Protein AF-A0A7J8T6L2-F1 (afdb_monomer_lite)

Organism: Gossypium davidsonii (NCBI:txid34287)

Sequence (84 aa):
MPETSYDVLFCRFLVSQGCIKPLCDLLICPDPRIVTVCLEGLENILKVGEADKEMGMNGGINLYAQMIDECDGLDKIENLLTLG

Foldseek 3Di:
DPDPPVLLVVLVVCVVVVVLLVLLVCLPPPDVVSNVVSVVSLVSLQVSLCVCLVVCHPNNGSVSVVVNVVSVSVVSVVVVVVVD

pLDDT: mean 89.78, std 11.76, range [42.41, 97.62]

Radius of gyration: 13.19 Å; chains: 1; bounding box: 32×26×34 Å

Secondary structure (DSSP, 8-state):
-PPPHHHHHHHHHHHHTT-HHHHHHGGG-S-HHHHHHHHHHHHHHHHHHHHHHHTTGGGTS-HHHHHHHTTTHHHHHHHHHHT-

InterPro domains:
  IPR000225 Armadillo [PF00514] (13-46)
  IPR011989 Armadillo-like helical [G3DSA:1.25.10.10] (4-82)
  IPR016024 Armadillo-type fold [SSF48371] (10-81)

Structure (mmCIF, N/CA/C/O backbone):
data_AF-A0A7J8T6L2-F1
#
_entry.id   AF-A0A7J8T6L2-F1
#
loop_
_atom_site.group_PDB
_atom_site.id
_atom_site.type_symbol
_atom_site.label_atom_id
_atom_site.label_alt_id
_atom_site.label_comp_id
_atom_site.label_asym_id
_atom_site.label_entity_id
_atom_site.label_seq_id
_atom_site.pdbx_PDB_ins_code
_atom_site.Cartn_x
_atom_site.Cartn_y
_atom_site.Cartn_z
_atom_site.occupancy
_atom_site.B_iso_or_equiv
_atom_site.auth_seq_id
_atom_site.auth_comp_id
_atom_site.auth_asym_id
_atom_site.auth_atom_id
_atom_site.pdbx_PDB_model_num
ATOM 1 N N . MET A 1 1 ? 21.922 3.096 4.274 1.00 42.41 1 MET A N 1
ATOM 2 C CA . MET A 1 1 ? 22.319 1.727 3.891 1.00 42.41 1 MET A CA 1
ATOM 3 C C . MET A 1 1 ? 21.378 1.320 2.777 1.00 42.41 1 MET A C 1
ATOM 5 O O . MET A 1 1 ? 20.185 1.463 3.008 1.00 42.41 1 MET A O 1
ATOM 9 N N . PRO A 1 2 ? 21.853 0.931 1.584 1.00 48.47 2 PRO A N 1
ATOM 10 C CA . PRO A 1 2 ? 20.962 0.285 0.628 1.00 48.47 2 PRO A CA 1
ATOM 11 C C . PRO A 1 2 ? 20.454 -0.996 1.297 1.00 48.47 2 PRO A C 1
ATOM 13 O O . PRO A 1 2 ? 21.260 -1.731 1.877 1.00 48.47 2 PRO A O 1
ATOM 16 N N . GLU A 1 3 ? 19.137 -1.201 1.316 1.00 56.44 3 GLU A N 1
ATOM 17 C CA . GLU A 1 3 ? 18.541 -2.454 1.788 1.00 56.44 3 GLU A CA 1
ATOM 18 C C . GLU A 1 3 ? 19.256 -3.625 1.112 1.00 56.44 3 GLU A C 1
ATOM 20 O O . GLU A 1 3 ? 19.667 -3.532 -0.051 1.00 56.44 3 GLU A O 1
ATOM 25 N N . THR A 1 4 ? 19.527 -4.695 1.857 1.00 63.25 4 THR A N 1
ATOM 26 C CA . THR A 1 4 ? 20.346 -5.767 1.298 1.00 63.25 4 THR A CA 1
ATOM 27 C C . THR A 1 4 ? 19.600 -6.404 0.123 1.00 63.25 4 THR A C 1
ATOM 29 O O . THR A 1 4 ? 18.378 -6.510 0.133 1.00 63.25 4 THR A O 1
ATOM 32 N N . SER A 1 5 ? 20.324 -6.836 -0.916 1.00 69.25 5 SER A N 1
ATOM 33 C CA . SER A 1 5 ? 19.734 -7.410 -2.144 1.00 69.25 5 SER A CA 1
ATOM 34 C C . SER A 1 5 ? 18.705 -8.527 -1.881 1.00 69.25 5 SER A C 1
ATOM 36 O O . SER A 1 5 ? 17.817 -8.771 -2.697 1.00 69.25 5 SER A O 1
ATOM 38 N N . TYR A 1 6 ? 18.829 -9.218 -0.743 1.00 74.81 6 TYR A N 1
ATOM 39 C CA . TYR A 1 6 ? 17.907 -10.264 -0.307 1.00 74.81 6 TYR A CA 1
ATOM 40 C C . TYR A 1 6 ? 16.555 -9.718 0.162 1.00 74.81 6 TYR A C 1
ATOM 42 O O . TYR A 1 6 ? 15.533 -10.324 -0.152 1.00 74.81 6 TYR A O 1
ATOM 50 N N . ASP A 1 7 ? 16.536 -8.575 0.850 1.00 76.38 7 ASP A N 1
ATOM 51 C CA . ASP A 1 7 ? 15.311 -7.947 1.361 1.00 76.38 7 ASP A CA 1
ATOM 52 C C . ASP A 1 7 ? 14.421 -7.492 0.197 1.00 76.38 7 ASP A C 1
ATOM 54 O O . ASP A 1 7 ? 13.224 -7.783 0.155 1.00 76.38 7 ASP A O 1
ATOM 58 N N . VAL A 1 8 ? 15.043 -6.892 -0.823 1.00 79.44 8 VAL A N 1
ATOM 59 C CA . VAL A 1 8 ? 14.387 -6.484 -2.074 1.00 79.44 8 VAL A CA 1
ATOM 60 C C . VAL A 1 8 ? 13.777 -7.691 -2.791 1.00 79.44 8 VAL A C 1
ATOM 62 O O . VAL A 1 8 ? 12.619 -7.656 -3.210 1.00 79.44 8 VAL A O 1
ATOM 65 N N . LEU A 1 9 ? 14.527 -8.792 -2.914 1.00 84.94 9 LEU A N 1
ATOM 66 C CA . LEU A 1 9 ? 14.042 -10.002 -3.582 1.00 84.94 9 LEU A CA 1
ATOM 67 C C . LEU A 1 9 ? 12.889 -10.660 -2.810 1.00 84.94 9 LEU A C 1
ATOM 69 O O . LEU A 1 9 ? 11.915 -11.105 -3.420 1.00 84.94 9 LEU A O 1
ATOM 73 N N . PHE A 1 10 ? 12.979 -10.699 -1.480 1.00 86.69 10 PHE A N 1
ATOM 74 C CA . PHE A 1 10 ? 11.921 -11.219 -0.619 1.00 86.69 10 PHE A CA 1
ATOM 75 C C . PHE A 1 10 ? 10.645 -10.376 -0.716 1.00 86.69 10 PHE A C 1
ATOM 77 O O . PHE A 1 10 ? 9.555 -10.931 -0.845 1.00 86.69 10 PHE A O 1
ATOM 84 N N . CYS A 1 11 ? 10.770 -9.048 -0.746 1.00 90.56 11 CYS A N 1
ATOM 85 C CA . CYS A 1 11 ? 9.641 -8.144 -0.944 1.00 90.56 11 CYS A CA 1
ATOM 86 C C . CYS A 1 11 ? 8.923 -8.416 -2.276 1.00 90.56 11 CYS A C 1
ATOM 88 O O . CYS A 1 11 ? 7.717 -8.670 -2.291 1.00 90.56 11 CYS A O 1
ATOM 90 N N . ARG A 1 12 ? 9.670 -8.482 -3.388 1.00 91.00 12 ARG A N 1
ATOM 91 C CA . ARG A 1 12 ? 9.114 -8.823 -4.710 1.00 91.00 12 ARG A CA 1
ATOM 92 C C . ARG A 1 12 ? 8.417 -10.185 -4.703 1.00 91.00 12 ARG A C 1
ATOM 94 O O . ARG A 1 12 ? 7.345 -10.334 -5.289 1.00 91.00 12 ARG A O 1
ATOM 101 N N . PHE A 1 13 ? 8.999 -11.174 -4.019 1.00 93.06 13 PHE A N 1
ATOM 102 C CA . PHE A 1 13 ? 8.370 -12.480 -3.844 1.00 93.06 13 PHE A CA 1
ATOM 103 C C . PHE A 1 13 ? 7.028 -12.362 -3.112 1.00 93.06 13 PHE A C 1
ATOM 105 O O . PHE A 1 13 ? 6.030 -12.862 -3.625 1.00 93.06 13 PHE A O 1
ATOM 112 N N . LEU A 1 14 ? 6.961 -11.666 -1.975 1.00 92.81 14 LEU A N 1
ATOM 113 C CA . LEU A 1 14 ? 5.706 -11.475 -1.239 1.00 92.81 14 LEU A CA 1
ATOM 114 C C . LEU A 1 14 ? 4.638 -10.776 -2.087 1.00 92.81 14 LEU A C 1
ATOM 116 O O . LEU A 1 14 ? 3.489 -11.223 -2.107 1.00 92.81 14 LEU A O 1
ATOM 120 N N . VAL A 1 15 ? 5.014 -9.735 -2.835 1.00 94.12 15 VAL A N 1
ATOM 121 C CA . VAL A 1 15 ? 4.093 -9.045 -3.749 1.00 94.12 15 VAL A CA 1
ATOM 122 C C . VAL A 1 15 ? 3.575 -10.001 -4.824 1.00 94.12 15 VAL A C 1
ATOM 124 O O . VAL A 1 15 ? 2.373 -10.028 -5.082 1.00 94.12 15 VAL A O 1
ATOM 127 N N . SER A 1 16 ? 4.435 -10.861 -5.384 1.00 94.12 16 SER A N 1
ATOM 128 C CA . SER A 1 16 ? 4.018 -11.891 -6.348 1.00 94.12 16 SER A CA 1
ATOM 129 C C . SER A 1 16 ? 3.038 -12.922 -5.769 1.00 94.12 16 SER A C 1
ATOM 131 O O . SER A 1 16 ? 2.288 -13.539 -6.521 1.00 94.12 16 SER A O 1
ATOM 133 N N . GLN A 1 17 ? 3.015 -13.097 -4.442 1.00 96.75 17 GLN A N 1
ATOM 134 C CA . GLN A 1 17 ? 2.039 -13.939 -3.740 1.00 96.75 17 GLN A CA 1
ATOM 135 C C . GLN A 1 17 ? 0.731 -13.194 -3.419 1.00 96.75 17 GLN A C 1
ATOM 137 O O . GLN A 1 17 ? -0.140 -13.741 -2.747 1.00 96.75 17 GLN A O 1
ATOM 142 N N . GLY A 1 18 ? 0.575 -11.950 -3.884 1.00 94.31 18 GLY A N 1
ATOM 143 C CA . GLY A 1 18 ? -0.640 -11.159 -3.706 1.00 94.31 18 GLY A CA 1
ATOM 144 C C . GLY A 1 18 ? -0.795 -10.557 -2.309 1.00 94.31 18 GLY A C 1
ATOM 145 O O . GLY A 1 18 ? -1.921 -10.330 -1.875 1.00 94.31 18 GLY A O 1
ATOM 146 N N . CYS A 1 19 ? 0.303 -10.292 -1.589 1.00 96.44 19 CYS A N 1
ATOM 147 C CA . CYS A 1 19 ? 0.237 -9.776 -0.215 1.00 96.44 19 CYS A CA 1
ATOM 148 C C . CYS A 1 19 ? -0.354 -8.356 -0.089 1.00 96.44 19 CYS A C 1
ATOM 150 O O . CYS A 1 19 ? -0.825 -8.000 0.990 1.00 96.44 19 CYS A O 1
ATOM 152 N N . ILE A 1 20 ? -0.372 -7.565 -1.171 1.00 97.25 20 ILE A N 1
ATOM 153 C CA . ILE A 1 20 ? -0.825 -6.163 -1.157 1.00 97.25 20 ILE A CA 1
ATOM 154 C C . ILE A 1 20 ? -2.297 -6.051 -0.745 1.00 97.25 20 ILE A C 1
ATOM 156 O O . ILE A 1 20 ? -2.614 -5.294 0.168 1.00 97.25 20 ILE A O 1
ATOM 160 N N . LYS A 1 21 ? -3.196 -6.839 -1.351 1.00 96.62 21 LYS A N 1
ATOM 161 C CA . LYS A 1 21 ? -4.635 -6.753 -1.053 1.00 96.62 21 LYS A CA 1
ATOM 162 C C . LYS A 1 21 ? -4.949 -7.056 0.424 1.00 96.62 21 LYS A C 1
ATOM 164 O O . LYS A 1 21 ? -5.615 -6.228 1.044 1.00 96.62 21 LYS A O 1
ATOM 169 N N . PRO A 1 22 ? -4.446 -8.155 1.028 1.00 97.25 22 PRO A N 1
ATOM 170 C CA . PRO A 1 22 ? -4.586 -8.391 2.464 1.00 97.25 22 PRO A CA 1
ATOM 171 C C . PRO A 1 22 ? -4.031 -7.263 3.340 1.00 97.25 22 PRO A C 1
ATOM 173 O O . PRO A 1 22 ? -4.668 -6.906 4.326 1.00 97.25 22 PRO A O 1
ATOM 176 N N . LEU A 1 23 ? -2.877 -6.682 2.988 1.00 97.38 23 LEU A N 1
ATOM 177 C CA . LEU A 1 23 ? -2.303 -5.561 3.741 1.00 97.38 23 LEU A CA 1
ATOM 178 C C . LEU A 1 23 ? -3.211 -4.327 3.690 1.00 97.38 23 LEU A C 1
ATOM 180 O O . LEU A 1 23 ? -3.490 -3.739 4.732 1.00 97.38 23 LEU A O 1
ATOM 184 N N . CYS A 1 24 ? -3.728 -3.975 2.510 1.00 97.56 24 CYS A N 1
ATOM 185 C CA . CYS A 1 24 ? -4.683 -2.879 2.357 1.00 97.56 24 CYS A CA 1
ATOM 186 C C . CYS A 1 24 ? -5.989 -3.146 3.120 1.00 97.56 24 CYS A C 1
ATOM 188 O O . CYS A 1 24 ? -6.540 -2.239 3.731 1.00 97.56 24 CYS A O 1
ATOM 190 N N . ASP A 1 25 ? -6.500 -4.378 3.125 1.00 96.62 25 ASP A N 1
ATOM 191 C CA . ASP A 1 25 ? -7.730 -4.732 3.849 1.00 96.62 25 ASP A CA 1
ATOM 192 C C . ASP A 1 25 ? -7.581 -4.665 5.371 1.00 96.62 25 ASP A C 1
ATOM 194 O O . ASP A 1 25 ? -8.552 -4.403 6.076 1.00 96.62 25 ASP A O 1
ATOM 198 N N . LEU A 1 26 ? -6.370 -4.850 5.890 1.00 97.12 26 LEU A N 1
ATOM 199 C CA . LEU A 1 26 ? -6.088 -4.717 7.317 1.00 97.12 26 LEU A CA 1
ATOM 200 C C . LEU A 1 26 ? -5.951 -3.259 7.781 1.00 97.12 26 LEU A C 1
ATOM 202 O O . LEU A 1 26 ? -5.929 -3.016 8.986 1.00 97.12 26 LEU A O 1
ATOM 206 N N . LEU A 1 27 ? -5.934 -2.276 6.874 1.00 96.00 27 LEU A N 1
ATOM 207 C CA . LEU A 1 27 ? -5.883 -0.854 7.242 1.00 96.00 27 LEU A CA 1
ATOM 208 C C . LEU A 1 27 ? -7.157 -0.357 7.935 1.00 96.00 27 LEU A C 1
ATOM 210 O O . LEU A 1 27 ? -7.108 0.619 8.673 1.00 96.00 27 LEU A O 1
ATOM 214 N N . ILE A 1 28 ? -8.285 -1.045 7.747 1.00 94.62 28 ILE A N 1
ATOM 215 C CA . ILE A 1 28 ? -9.541 -0.757 8.459 1.00 94.62 28 ILE A CA 1
ATOM 216 C C . ILE A 1 28 ? -9.660 -1.534 9.781 1.00 94.62 28 ILE A C 1
ATOM 218 O O . ILE A 1 28 ? -10.727 -1.561 10.399 1.00 94.62 28 ILE A O 1
ATO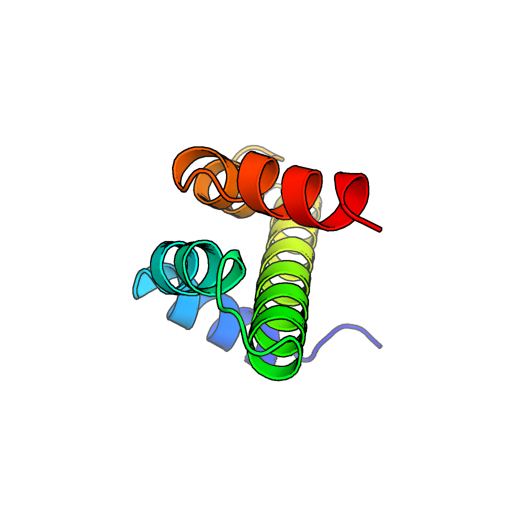M 222 N N . CYS A 1 29 ? -8.595 -2.224 10.204 1.00 95.00 29 CYS A N 1
ATOM 223 C CA . CYS A 1 29 ? -8.603 -2.990 11.441 1.00 95.00 29 CYS A CA 1
ATOM 224 C C . CYS A 1 29 ? -8.751 -2.054 12.657 1.00 95.00 29 CYS A C 1
ATOM 226 O O . CYS A 1 29 ? -8.048 -1.049 12.739 1.00 95.00 29 CYS A O 1
ATOM 228 N N . PRO A 1 30 ? -9.598 -2.392 13.650 1.00 91.81 30 PRO A N 1
ATOM 229 C CA . PRO A 1 30 ? -9.735 -1.584 14.863 1.00 91.81 30 PRO A CA 1
ATOM 230 C C . PRO A 1 30 ? -8.479 -1.543 15.741 1.00 91.81 30 PRO A C 1
ATOM 232 O O . PRO A 1 30 ? -8.355 -0.645 16.570 1.00 91.81 30 PRO A O 1
ATOM 235 N N . ASP A 1 31 ? -7.582 -2.533 15.630 1.00 95.38 31 ASP A N 1
ATOM 236 C CA . ASP A 1 31 ? -6.346 -2.560 16.416 1.00 95.38 31 ASP A CA 1
ATOM 237 C C . ASP A 1 31 ? -5.281 -1.688 15.732 1.00 95.38 31 ASP A C 1
ATOM 239 O O . ASP A 1 31 ? -4.744 -2.090 14.692 1.00 95.38 31 ASP A O 1
ATOM 243 N N . PRO A 1 32 ? -4.909 -0.532 16.315 1.00 92.00 32 PRO A N 1
ATOM 244 C CA . PRO A 1 32 ? -3.942 0.372 15.703 1.00 92.00 32 PRO A CA 1
ATOM 245 C C . PRO A 1 32 ? -2.573 -0.284 15.511 1.00 92.00 32 PRO A C 1
ATOM 247 O O . PRO A 1 32 ? -1.847 0.095 1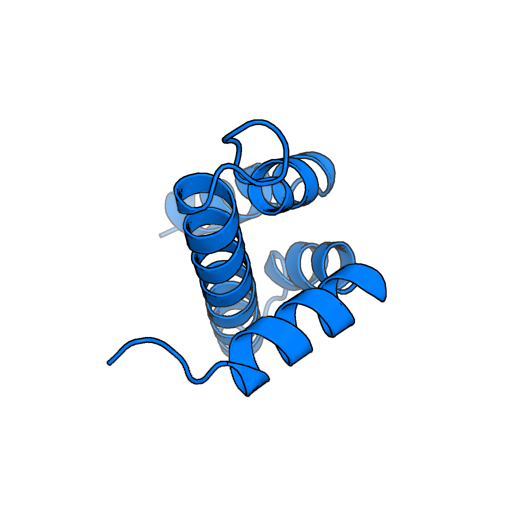4.602 1.00 92.00 32 PRO A O 1
ATOM 250 N N . ARG A 1 33 ? -2.219 -1.307 16.303 1.00 95.69 33 ARG A N 1
ATOM 251 C CA . ARG A 1 33 ? -0.945 -2.024 16.139 1.00 95.69 33 ARG A CA 1
ATOM 252 C C . ARG A 1 33 ? -0.913 -2.816 14.838 1.00 95.69 33 ARG A C 1
ATOM 254 O O . ARG A 1 33 ? 0.130 -2.883 14.199 1.00 95.69 33 ARG A O 1
ATOM 261 N N . ILE A 1 34 ? -2.045 -3.404 14.441 1.00 95.88 34 ILE A N 1
ATOM 262 C CA . ILE A 1 34 ? -2.163 -4.115 13.161 1.00 95.88 34 ILE A CA 1
ATOM 263 C C . ILE A 1 34 ? -2.060 -3.111 12.017 1.00 95.88 34 ILE A C 1
ATOM 265 O O . ILE A 1 34 ? -1.305 -3.346 11.075 1.00 95.88 34 ILE A O 1
ATOM 269 N N . VAL A 1 35 ? -2.757 -1.977 12.131 1.00 96.00 35 VAL A N 1
ATOM 270 C CA . VAL A 1 35 ? -2.705 -0.903 11.132 1.00 96.00 35 VAL A CA 1
ATOM 271 C C . VAL A 1 35 ? -1.273 -0.392 10.955 1.00 96.00 35 VAL A C 1
ATOM 273 O O . VAL A 1 35 ? -0.798 -0.343 9.825 1.00 96.00 35 VAL A O 1
ATOM 276 N N . THR A 1 36 ? -0.547 -0.105 12.042 1.00 95.00 36 THR A N 1
ATOM 277 C CA . THR A 1 36 ? 0.863 0.320 11.984 1.00 95.00 36 THR A CA 1
ATOM 278 C C . THR A 1 36 ? 1.734 -0.693 11.244 1.00 95.00 36 THR A C 1
ATOM 280 O O . THR A 1 36 ? 2.450 -0.312 10.325 1.00 95.00 36 THR A O 1
ATOM 283 N N . VAL A 1 37 ? 1.634 -1.984 11.577 1.00 96.12 37 VAL A N 1
ATOM 284 C CA . VAL A 1 37 ? 2.426 -3.034 10.908 1.00 96.12 37 VAL A CA 1
ATOM 285 C C . VAL A 1 37 ? 2.088 -3.133 9.416 1.00 96.12 37 VAL A C 1
ATOM 287 O O . VAL A 1 37 ? 2.974 -3.347 8.589 1.00 96.12 37 VAL A O 1
ATOM 290 N N . CYS A 1 38 ? 0.819 -2.955 9.043 1.00 96.69 38 CYS A N 1
ATOM 291 C CA . CYS A 1 38 ? 0.412 -2.972 7.638 1.00 96.69 38 CYS A CA 1
ATOM 292 C C . CYS A 1 38 ? 0.938 -1.749 6.879 1.00 96.69 38 CYS A C 1
ATOM 294 O O . CYS A 1 38 ? 1.409 -1.900 5.753 1.00 96.69 38 CYS A O 1
ATOM 296 N N . LEU A 1 39 ? 0.918 -0.566 7.499 1.00 96.25 39 LEU A N 1
ATOM 297 C CA . LEU A 1 39 ? 1.497 0.654 6.932 1.00 96.25 39 LEU A CA 1
ATOM 298 C C . LEU A 1 39 ? 3.010 0.516 6.723 1.00 96.25 39 LEU A C 1
ATOM 300 O O . LEU A 1 39 ? 3.489 0.825 5.637 1.00 96.25 39 LEU A O 1
ATOM 304 N N . GLU A 1 40 ? 3.748 -0.019 7.701 1.00 95.19 40 GLU A N 1
ATOM 305 C CA . GLU A 1 40 ? 5.187 -0.300 7.568 1.00 95.19 40 GLU A CA 1
ATOM 306 C C . GLU A 1 40 ? 5.469 -1.296 6.429 1.00 95.19 40 GLU A C 1
ATOM 308 O O . GLU A 1 40 ? 6.395 -1.116 5.635 1.00 95.19 40 GLU A O 1
ATOM 313 N N . GLY A 1 41 ? 4.644 -2.341 6.302 1.00 94.75 41 GLY A N 1
ATOM 314 C CA . GLY A 1 41 ? 4.739 -3.307 5.207 1.00 94.75 41 GLY A CA 1
ATOM 315 C C . GLY A 1 41 ? 4.520 -2.672 3.831 1.00 94.75 41 GLY A C 1
ATOM 316 O O . GLY A 1 41 ? 5.307 -2.907 2.911 1.00 94.75 41 GLY A O 1
ATOM 317 N N . LEU A 1 42 ? 3.482 -1.843 3.692 1.00 96.44 42 LEU A N 1
ATOM 318 C CA . LEU A 1 42 ? 3.183 -1.113 2.457 1.00 96.44 42 LEU A CA 1
ATOM 319 C C . LEU A 1 42 ? 4.272 -0.082 2.125 1.00 96.44 42 LEU A C 1
ATOM 321 O O . LEU A 1 42 ? 4.657 0.034 0.963 1.00 96.44 42 LEU A O 1
ATOM 325 N N . GLU A 1 43 ? 4.819 0.615 3.123 1.00 95.38 43 GLU A N 1
ATOM 326 C CA . GLU A 1 43 ? 5.937 1.549 2.945 1.00 95.38 43 GLU A CA 1
ATOM 327 C C . GLU A 1 43 ? 7.173 0.837 2.377 1.00 95.38 43 GLU A C 1
ATOM 329 O O . GLU A 1 43 ? 7.791 1.323 1.428 1.00 95.38 43 GLU A O 1
ATOM 334 N N . ASN A 1 44 ? 7.515 -0.339 2.906 1.00 93.38 44 ASN A N 1
ATOM 335 C CA . ASN A 1 44 ? 8.652 -1.121 2.417 1.00 93.38 44 ASN A CA 1
ATOM 336 C C . ASN A 1 44 ? 8.436 -1.611 0.978 1.00 93.38 44 ASN A C 1
ATOM 338 O O . ASN A 1 44 ? 9.346 -1.534 0.154 1.00 93.38 44 ASN A O 1
ATOM 342 N N . ILE A 1 45 ? 7.218 -2.048 0.643 1.00 95.25 45 ILE A N 1
ATOM 343 C CA . ILE A 1 45 ? 6.853 -2.403 -0.736 1.00 95.25 45 ILE A CA 1
ATOM 344 C C . ILE A 1 45 ? 7.023 -1.194 -1.667 1.00 95.25 45 ILE A C 1
ATOM 346 O O . ILE A 1 45 ? 7.632 -1.311 -2.732 1.00 95.25 45 ILE A O 1
ATOM 350 N N . LEU A 1 46 ? 6.543 -0.018 -1.258 1.00 95.56 46 LEU A N 1
ATOM 351 C CA . LEU A 1 46 ? 6.672 1.210 -2.041 1.00 95.56 46 LEU A CA 1
ATOM 352 C C . LEU A 1 46 ? 8.136 1.616 -2.250 1.00 95.56 46 LEU A C 1
ATOM 354 O O . LEU A 1 46 ? 8.485 1.995 -3.367 1.00 95.56 46 LEU A O 1
ATOM 358 N N . LYS A 1 47 ? 8.998 1.487 -1.232 1.00 93.69 47 LYS A N 1
ATOM 359 C CA . LYS A 1 47 ? 10.448 1.739 -1.348 1.00 93.69 47 LYS A CA 1
ATOM 360 C C . LYS A 1 47 ? 11.106 0.834 -2.385 1.00 93.69 47 LYS A C 1
ATOM 362 O O . LYS A 1 47 ? 11.870 1.320 -3.217 1.00 93.69 47 LYS A O 1
ATOM 367 N N . VAL A 1 48 ? 10.775 -0.459 -2.378 1.00 93.00 48 VAL A N 1
ATOM 368 C CA . VAL A 1 48 ? 11.271 -1.406 -3.389 1.00 93.00 48 VAL A CA 1
ATOM 369 C C . VAL A 1 48 ? 10.778 -1.022 -4.785 1.00 93.00 48 VAL A C 1
ATOM 371 O O . VAL A 1 48 ? 11.555 -1.032 -5.735 1.00 93.00 48 VAL A O 1
ATOM 374 N N . GLY A 1 49 ? 9.518 -0.609 -4.915 1.00 93.62 49 GLY A N 1
ATOM 375 C CA . GLY A 1 49 ? 8.972 -0.136 -6.188 1.00 93.62 49 GLY A CA 1
ATOM 376 C C . GLY A 1 49 ? 9.621 1.147 -6.705 1.00 93.62 49 GLY A C 1
ATOM 377 O O . GLY A 1 49 ? 9.776 1.305 -7.916 1.00 93.62 49 GLY A O 1
ATOM 378 N N . GLU A 1 50 ? 10.033 2.047 -5.812 1.00 93.69 50 GLU A N 1
ATOM 379 C CA . GLU A 1 50 ? 10.751 3.263 -6.197 1.00 93.69 50 GLU A CA 1
ATOM 380 C C . GLU A 1 50 ? 12.167 2.930 -6.678 1.00 93.69 50 GLU A C 1
ATOM 382 O O . GLU A 1 50 ? 12.588 3.430 -7.719 1.00 93.69 50 GLU A O 1
ATOM 387 N N . ALA A 1 51 ? 12.858 2.001 -6.011 1.00 91.31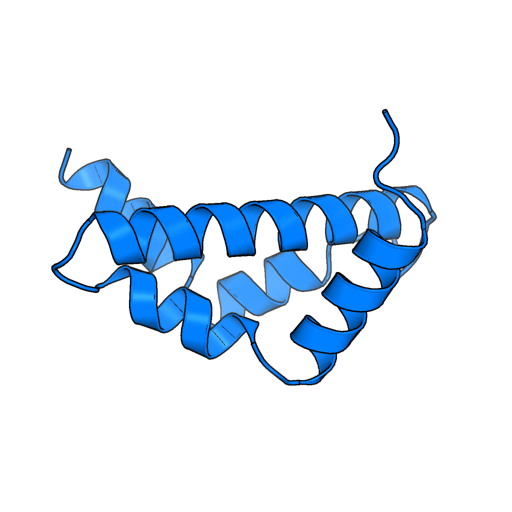 51 ALA A N 1
ATOM 388 C CA . ALA A 1 51 ? 14.144 1.494 -6.484 1.00 91.31 51 ALA A CA 1
ATOM 389 C C . ALA A 1 51 ? 14.022 0.816 -7.865 1.00 91.31 51 ALA A C 1
ATOM 391 O O . ALA A 1 51 ? 14.848 1.054 -8.747 1.00 91.31 51 ALA A O 1
ATOM 392 N N . ASP A 1 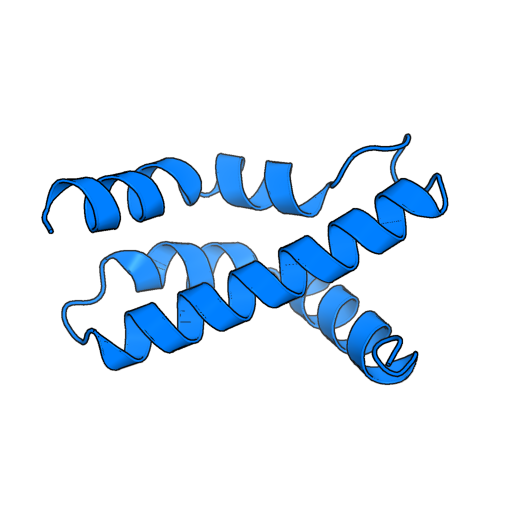52 ? 12.970 0.020 -8.090 1.00 91.44 52 ASP A N 1
ATOM 393 C CA . ASP A 1 52 ? 12.685 -0.606 -9.390 1.00 91.44 52 ASP A CA 1
ATOM 394 C C . ASP A 1 52 ? 12.490 0.463 -10.481 1.00 91.44 52 ASP A C 1
ATOM 396 O O . ASP A 1 52 ? 13.061 0.369 -11.574 1.00 91.44 52 ASP A O 1
ATOM 400 N N . LYS A 1 53 ? 11.733 1.518 -10.165 1.00 92.12 53 LYS A N 1
ATOM 401 C CA . LYS A 1 53 ? 11.515 2.674 -11.040 1.00 92.12 53 LYS A CA 1
ATOM 402 C C . LYS A 1 53 ? 12.817 3.410 -11.368 1.00 92.12 53 LYS A C 1
ATOM 404 O O . LYS A 1 53 ? 13.052 3.707 -12.538 1.00 92.12 53 LYS A O 1
ATOM 409 N N . GLU A 1 54 ? 13.666 3.686 -10.380 1.00 91.56 54 GLU A N 1
ATOM 410 C CA . GLU A 1 54 ? 14.963 4.354 -10.575 1.00 91.56 54 GLU A CA 1
ATOM 411 C C . GLU A 1 54 ? 15.919 3.531 -11.453 1.00 91.56 54 GLU A C 1
ATOM 413 O O . GLU A 1 54 ? 16.697 4.090 -12.225 1.00 91.56 54 GLU A O 1
ATOM 418 N N . MET A 1 55 ? 15.817 2.199 -11.403 1.00 89.88 55 MET A N 1
ATOM 419 C CA . MET A 1 55 ? 16.545 1.284 -12.291 1.00 89.88 55 MET A CA 1
ATOM 420 C C . MET A 1 55 ? 15.953 1.199 -13.710 1.00 89.88 55 MET A C 1
ATOM 422 O O . MET A 1 55 ? 16.467 0.454 -14.547 1.00 89.88 55 MET A O 1
ATOM 426 N N . GLY A 1 56 ? 14.878 1.938 -14.001 1.00 90.25 56 GLY A N 1
ATOM 427 C CA . GLY A 1 56 ? 14.188 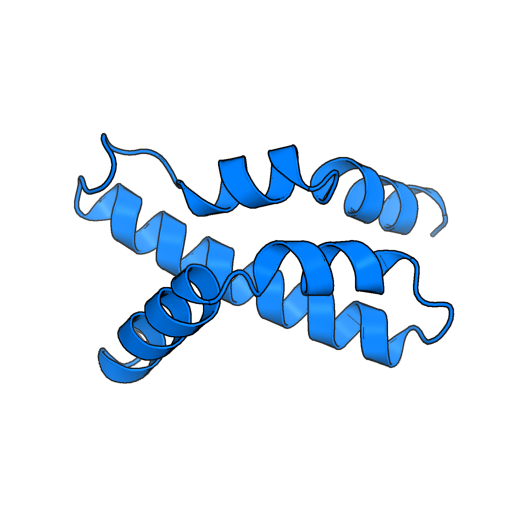1.918 -15.291 1.00 90.25 56 GLY A CA 1
ATOM 428 C C . GLY A 1 56 ? 13.334 0.668 -15.523 1.00 90.25 56 GLY A C 1
ATOM 429 O O . GLY A 1 56 ? 12.920 0.412 -16.656 1.00 90.25 56 GLY A O 1
ATOM 430 N N . MET A 1 57 ? 13.057 -0.121 -14.479 1.00 88.94 57 MET A N 1
ATOM 431 C CA . MET A 1 57 ? 12.121 -1.242 -14.571 1.00 88.94 57 MET A CA 1
ATOM 432 C C . MET A 1 57 ? 10.683 -0.733 -14.697 1.00 88.94 57 MET A C 1
ATOM 434 O O . MET A 1 57 ? 10.386 0.431 -14.427 1.00 88.94 57 MET A O 1
ATOM 438 N N . ASN A 1 58 ? 9.780 -1.614 -15.134 1.00 88.12 58 ASN A N 1
ATOM 439 C CA . ASN A 1 58 ? 8.340 -1.347 -15.212 1.00 88.12 58 ASN A CA 1
ATOM 440 C C . ASN A 1 58 ? 7.968 -0.075 -16.000 1.00 88.12 58 ASN A C 1
ATOM 442 O O . ASN A 1 58 ? 6.914 0.495 -15.772 1.00 88.12 58 ASN A O 1
ATOM 446 N N . GLY A 1 59 ? 8.819 0.393 -16.921 1.00 89.56 59 GLY A N 1
ATOM 447 C CA . GLY A 1 59 ? 8.576 1.632 -17.670 1.00 89.56 59 GLY A CA 1
ATOM 448 C C . GLY A 1 59 ? 8.821 2.918 -16.871 1.00 89.56 59 GLY A C 1
ATOM 449 O O . GLY A 1 59 ? 8.297 3.964 -17.245 1.00 89.56 59 GLY A O 1
ATOM 450 N N . GLY A 1 60 ? 9.605 2.861 -15.788 1.00 90.69 60 GLY A N 1
ATOM 451 C CA . GLY A 1 60 ? 9.922 4.031 -14.962 1.00 90.69 60 GLY A CA 1
ATOM 452 C C . GLY A 1 60 ? 8.776 4.457 -14.042 1.00 90.69 60 GLY A C 1
ATOM 453 O O . GLY A 1 60 ? 8.695 5.622 -13.648 1.00 90.69 60 GLY A O 1
ATOM 454 N N . ILE A 1 61 ? 7.887 3.523 -13.701 1.00 92.69 61 ILE A N 1
ATOM 455 C CA . ILE A 1 61 ? 6.804 3.727 -12.740 1.00 92.69 61 ILE A CA 1
ATOM 456 C C . ILE A 1 61 ? 6.926 2.751 -11.572 1.00 92.69 61 ILE A C 1
ATOM 458 O O . ILE A 1 61 ? 7.423 1.632 -11.711 1.00 92.69 61 ILE A O 1
ATOM 462 N N . ASN A 1 62 ? 6.439 3.178 -10.411 1.00 94.94 62 ASN A N 1
ATOM 463 C CA . ASN A 1 62 ? 6.307 2.313 -9.251 1.00 94.94 62 ASN A CA 1
ATOM 464 C C . ASN A 1 62 ? 5.043 1.457 -9.423 1.00 94.94 62 ASN A C 1
ATOM 466 O O . ASN A 1 62 ? 3.936 1.898 -9.116 1.00 94.94 62 ASN A O 1
ATOM 470 N N . LEU A 1 63 ? 5.211 0.245 -9.956 1.00 95.56 63 LEU A N 1
ATOM 471 C CA . LEU A 1 63 ? 4.100 -0.677 -10.210 1.00 95.56 63 LEU A CA 1
ATOM 472 C C . LEU A 1 63 ? 3.324 -1.008 -8.927 1.00 95.56 63 LEU A C 1
ATOM 474 O O . LEU A 1 63 ? 2.104 -1.141 -8.959 1.00 95.56 63 LEU A O 1
ATOM 478 N N . TYR A 1 64 ? 4.006 -1.099 -7.784 1.00 96.31 64 TYR A N 1
ATOM 479 C CA . TYR A 1 64 ? 3.346 -1.446 -6.527 1.00 96.31 64 TYR A CA 1
ATOM 480 C C . TYR A 1 64 ? 2.446 -0.324 -6.015 1.00 96.31 64 TYR A C 1
ATOM 482 O O . TYR A 1 64 ? 1.420 -0.614 -5.409 1.00 96.31 64 TYR A O 1
ATOM 490 N N . ALA A 1 65 ? 2.768 0.940 -6.307 1.00 96.56 65 ALA A N 1
ATOM 491 C CA . ALA A 1 65 ? 1.871 2.054 -6.015 1.00 96.56 65 ALA A CA 1
ATOM 492 C C . ALA A 1 65 ? 0.537 1.920 -6.770 1.00 96.56 65 ALA A C 1
ATOM 494 O O . ALA A 1 65 ? -0.516 2.123 -6.174 1.00 96.56 65 ALA A O 1
ATOM 495 N N . GLN A 1 66 ? 0.568 1.500 -8.041 1.00 95.94 66 GLN A N 1
ATOM 496 C CA . GLN A 1 66 ? -0.654 1.226 -8.808 1.00 95.94 66 GLN A CA 1
ATOM 497 C C . GLN A 1 66 ? -1.442 0.053 -8.218 1.00 95.94 66 GLN A C 1
ATOM 499 O O . GLN A 1 66 ? -2.649 0.154 -8.045 1.00 95.94 66 GLN A O 1
ATOM 504 N N . MET A 1 67 ? -0.764 -1.034 -7.838 1.00 96.81 67 MET A N 1
ATOM 505 C CA . MET A 1 67 ? -1.428 -2.184 -7.211 1.00 96.81 67 MET A CA 1
ATOM 506 C C . MET A 1 67 ? -2.094 -1.823 -5.874 1.00 96.81 67 MET A C 1
ATOM 508 O O . MET A 1 67 ? -3.138 -2.375 -5.538 1.00 96.81 67 MET A O 1
ATOM 512 N N . ILE A 1 68 ? -1.486 -0.925 -5.092 1.00 97.62 68 ILE A N 1
ATOM 513 C CA . ILE A 1 68 ? -2.065 -0.423 -3.838 1.00 97.62 68 ILE A CA 1
ATOM 514 C C . ILE A 1 68 ? -3.321 0.406 -4.124 1.00 97.62 68 ILE A C 1
ATOM 516 O O . ILE A 1 68 ? -4.326 0.224 -3.437 1.00 97.62 68 ILE A O 1
ATOM 520 N N . ASP A 1 69 ? -3.276 1.273 -5.136 1.00 96.56 69 ASP A N 1
ATOM 521 C CA . ASP A 1 69 ? -4.418 2.080 -5.583 1.00 96.56 69 ASP A CA 1
ATOM 522 C C . ASP A 1 69 ? -5.590 1.191 -6.042 1.00 96.56 69 ASP A C 1
ATOM 524 O O . ASP A 1 69 ? -6.704 1.318 -5.545 1.00 96.56 69 ASP A O 1
ATOM 528 N N . GLU A 1 70 ? -5.313 0.166 -6.856 1.00 96.69 70 GLU A N 1
ATOM 529 C CA . GLU A 1 70 ? -6.294 -0.844 -7.294 1.00 96.69 70 GLU A CA 1
ATOM 530 C C . GLU A 1 70 ? -6.930 -1.647 -6.138 1.00 96.69 70 GLU A C 1
ATOM 532 O O . GLU A 1 70 ? -7.966 -2.289 -6.319 1.00 96.69 70 GLU A O 1
ATOM 537 N N . CYS A 1 71 ? -6.313 -1.641 -4.952 1.00 96.44 71 CYS A N 1
ATOM 538 C CA . CYS A 1 71 ? -6.798 -2.318 -3.746 1.00 96.44 71 CYS A CA 1
ATOM 539 C C . CYS A 1 71 ? -7.532 -1.379 -2.763 1.00 96.44 71 CYS A C 1
ATOM 541 O O . CYS A 1 71 ? -7.711 -1.742 -1.586 1.00 96.44 71 CYS A O 1
ATOM 543 N N . ASP A 1 72 ? -7.915 -0.181 -3.216 1.00 96.75 72 ASP A N 1
ATOM 544 C CA . ASP A 1 72 ? -8.468 0.918 -2.410 1.00 96.75 72 ASP A CA 1
ATOM 545 C C . ASP A 1 72 ? -7.528 1.325 -1.256 1.00 96.75 72 ASP A C 1
ATOM 547 O O . ASP A 1 72 ? -7.956 1.792 -0.197 1.00 96.75 72 ASP A O 1
ATOM 551 N N . GLY A 1 73 ? -6.227 1.050 -1.394 1.00 96.06 73 GLY A N 1
ATOM 552 C CA . GLY A 1 73 ? -5.247 1.265 -0.336 1.00 96.06 73 GLY A CA 1
ATOM 553 C C . GLY A 1 73 ? -5.061 2.745 -0.025 1.00 96.06 73 GLY A C 1
ATOM 554 O O . GLY A 1 73 ? -4.986 3.107 1.147 1.00 96.06 73 GLY A O 1
ATOM 555 N N . LEU A 1 74 ? -5.043 3.592 -1.059 1.00 94.88 74 LEU A N 1
ATOM 556 C CA . LEU A 1 74 ? -4.912 5.040 -0.911 1.00 94.88 74 LEU A CA 1
ATOM 557 C C . LEU A 1 74 ? -6.087 5.623 -0.118 1.00 94.88 74 LEU A C 1
ATOM 559 O O . LEU A 1 74 ? -5.864 6.239 0.922 1.00 94.88 74 LEU A O 1
ATOM 563 N N . ASP A 1 75 ? -7.319 5.323 -0.529 1.00 95.50 75 ASP A N 1
ATOM 564 C CA . ASP A 1 75 ? -8.533 5.777 0.157 1.00 95.50 75 ASP A CA 1
ATOM 565 C C . ASP A 1 75 ? -8.545 5.355 1.634 1.00 95.50 75 ASP A C 1
ATOM 567 O O . ASP A 1 75 ? -8.902 6.127 2.526 1.00 95.50 75 ASP A O 1
ATOM 571 N N . LYS A 1 76 ? -8.131 4.118 1.935 1.00 95.06 76 LYS A N 1
ATOM 572 C CA . LYS A 1 76 ? -8.055 3.623 3.319 1.00 95.06 76 LYS A CA 1
ATOM 573 C C . LYS A 1 76 ? -7.006 4.377 4.141 1.00 95.06 76 LYS A C 1
ATOM 575 O O . LYS A 1 76 ? -7.270 4.683 5.301 1.00 95.06 76 LYS A O 1
ATOM 580 N N . ILE A 1 77 ? -5.850 4.701 3.558 1.00 94.12 77 ILE A N 1
ATOM 581 C CA . ILE A 1 77 ? -4.806 5.501 4.220 1.00 94.12 77 ILE A CA 1
ATOM 582 C C . ILE A 1 77 ? -5.297 6.933 4.463 1.00 94.12 77 ILE A C 1
ATOM 584 O O . ILE A 1 77 ? -5.129 7.456 5.564 1.00 94.12 77 ILE A O 1
ATOM 588 N N . GLU A 1 78 ? -5.939 7.561 3.479 1.00 91.56 78 GLU A N 1
ATOM 589 C CA . GLU A 1 78 ? -6.479 8.916 3.623 1.00 91.56 78 GLU A CA 1
ATOM 590 C C . GLU A 1 78 ? -7.533 8.998 4.731 1.00 91.56 78 GLU A C 1
ATOM 592 O O . GLU A 1 78 ? -7.491 9.921 5.550 1.00 91.56 78 GLU A O 1
ATOM 597 N N . ASN A 1 79 ? -8.418 8.000 4.822 1.00 90.50 79 ASN A N 1
ATOM 598 C CA . ASN A 1 79 ? -9.426 7.902 5.881 1.00 90.50 79 ASN A CA 1
ATOM 599 C C . ASN A 1 79 ? -8.807 7.805 7.287 1.00 90.50 79 ASN A C 1
ATOM 601 O O . ASN A 1 79 ? -9.344 8.374 8.237 1.00 90.50 79 ASN A O 1
ATOM 605 N N . LEU A 1 80 ? -7.666 7.123 7.436 1.00 87.69 80 LEU A N 1
ATOM 606 C CA . LEU A 1 80 ? -6.941 7.068 8.712 1.00 87.69 80 LEU A CA 1
ATOM 607 C C . LEU A 1 80 ? -6.384 8.442 9.111 1.00 87.69 80 LEU A C 1
ATOM 609 O O . LEU A 1 80 ? -6.388 8.784 10.291 1.00 87.69 80 LEU A O 1
ATOM 613 N N . LEU A 1 81 ? -5.925 9.231 8.136 1.00 76.38 81 LEU A N 1
ATOM 614 C CA . LEU A 1 81 ? -5.344 10.558 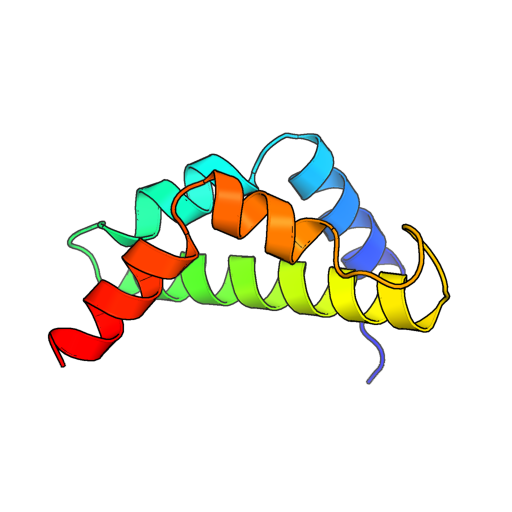8.362 1.00 76.38 81 LEU A CA 1
ATOM 615 C C . LEU A 1 81 ? -6.398 11.649 8.595 1.00 76.38 81 LEU A C 1
ATOM 617 O O . LEU A 1 81 ? -6.112 12.629 9.275 1.00 76.38 81 LEU A O 1
ATOM 621 N N . THR A 1 82 ? -7.608 11.500 8.048 1.00 72.19 82 THR A N 1
ATOM 622 C CA . THR A 1 82 ? -8.706 12.472 8.233 1.00 72.19 82 THR A CA 1
ATOM 623 C C . THR A 1 82 ? -9.483 12.285 9.536 1.00 72.19 82 THR A C 1
ATOM 625 O O . THR A 1 82 ? -10.192 13.199 9.952 1.00 72.19 82 THR A O 1
ATOM 628 N N . LEU A 1 83 ? -9.354 11.126 10.187 1.00 59.62 83 LEU A N 1
ATOM 629 C CA . LEU A 1 83 ? -9.968 10.827 11.487 1.00 59.62 83 LEU A CA 1
ATOM 630 C C . LEU A 1 83 ? -9.051 11.135 12.692 1.00 59.62 83 LEU A C 1
ATOM 632 O O . LEU A 1 83 ? -9.428 10.816 13.822 1.00 59.62 83 LEU A O 1
ATOM 636 N N . GLY A 1 84 ? -7.873 11.729 12.460 1.00 49.62 84 GLY A N 1
ATOM 637 C CA . GLY A 1 84 ? -6.882 12.107 13.481 1.00 49.62 84 GLY A CA 1
ATOM 638 C C . GLY A 1 84 ? -7.025 13.527 14.016 1.00 49.62 84 GLY A C 1
ATOM 639 O O . GLY A 1 84 ? -7.312 14.443 13.214 1.00 49.62 84 GLY A O 1
#